Protein AF-A0A1G3L1I2-F1 (afdb_monomer_lite)

Radius of gyration: 14.58 Å; chains: 1; bounding box: 34×36×33 Å

Structure (mmCIF, N/CA/C/O backbone):
data_AF-A0A1G3L1I2-F1
#
_entry.id   AF-A0A1G3L1I2-F1
#
loop_
_atom_site.group_PDB
_atom_site.id
_atom_site.type_symbol
_atom_site.label_atom_id
_atom_site.label_alt_id
_atom_site.label_comp_id
_atom_site.label_asym_id
_atom_site.label_entity_id
_atom_site.label_seq_id
_atom_site.pdbx_PDB_ins_code
_atom_site.Cartn_x
_atom_site.Cartn_y
_atom_site.Cartn_z
_atom_site.occupancy
_atom_site.B_iso_or_equiv
_atom_site.auth_seq_id
_atom_site.auth_comp_id
_atom_site.auth_asym_id
_atom_site.auth_atom_id
_atom_site.pdbx_PDB_model_num
ATOM 1 N N . MET A 1 1 ? 13.434 14.953 -5.885 1.00 74.00 1 MET A N 1
ATOM 2 C CA . MET A 1 1 ? 12.048 15.059 -5.373 1.00 74.00 1 MET A CA 1
ATOM 3 C C . MET A 1 1 ? 11.493 13.706 -4.916 1.00 74.00 1 MET A C 1
ATOM 5 O O . MET A 1 1 ? 10.866 13.685 -3.870 1.00 74.00 1 MET A O 1
ATOM 9 N N . PHE A 1 2 ? 11.748 12.595 -5.628 1.00 78.25 2 PHE A N 1
ATOM 10 C CA . PHE A 1 2 ? 11.414 11.225 -5.184 1.00 78.25 2 PHE A CA 1
ATOM 11 C C . PHE A 1 2 ? 12.086 10.850 -3.850 1.00 78.25 2 PHE A C 1
ATOM 13 O O . PHE A 1 2 ? 11.397 10.591 -2.870 1.00 78.25 2 PHE A O 1
ATOM 20 N N . LYS A 1 3 ? 13.425 10.937 -3.794 1.00 76.12 3 LYS A N 1
ATOM 21 C CA . LYS A 1 3 ? 14.253 10.622 -2.615 1.00 76.12 3 LYS A CA 1
ATOM 22 C C . LYS A 1 3 ? 13.749 11.255 -1.313 1.00 76.12 3 LYS A C 1
ATOM 24 O O . LYS A 1 3 ? 13.447 10.531 -0.379 1.00 76.12 3 LYS A O 1
ATOM 29 N N . THR A 1 4 ? 13.562 12.574 -1.300 1.00 81.19 4 THR A N 1
ATOM 30 C CA . THR A 1 4 ? 13.103 13.316 -0.113 1.00 81.19 4 THR A CA 1
ATOM 31 C C . THR A 1 4 ? 11.746 12.823 0.402 1.00 81.19 4 THR A C 1
ATOM 33 O O . THR A 1 4 ? 11.608 12.557 1.584 1.00 81.19 4 THR A O 1
ATOM 36 N N . LYS A 1 5 ? 10.765 12.597 -0.486 1.00 84.38 5 LYS A N 1
ATOM 37 C CA . LYS A 1 5 ? 9.433 12.109 -0.080 1.00 84.38 5 LYS A CA 1
ATOM 38 C C . LYS A 1 5 ? 9.470 10.702 0.523 1.00 84.38 5 LYS A C 1
ATOM 40 O O . LYS A 1 5 ? 8.635 10.371 1.356 1.00 84.38 5 LYS A O 1
ATOM 45 N N . VAL A 1 6 ? 10.389 9.854 0.058 1.00 83.56 6 VAL A N 1
ATOM 46 C CA . VAL A 1 6 ? 10.563 8.501 0.603 1.00 83.56 6 VAL A CA 1
ATOM 47 C C . VAL A 1 6 ? 11.317 8.542 1.935 1.00 83.56 6 VAL A C 1
ATOM 49 O O . VAL A 1 6 ? 10.962 7.804 2.848 1.00 83.56 6 VAL A O 1
ATOM 52 N N . GLU A 1 7 ? 12.310 9.424 2.074 1.00 83.69 7 GLU A N 1
ATOM 53 C CA . GLU A 1 7 ? 13.015 9.657 3.342 1.00 83.69 7 GLU A CA 1
ATOM 54 C C . GLU A 1 7 ? 12.050 10.104 4.451 1.00 83.69 7 GLU A C 1
ATOM 56 O O . GLU A 1 7 ? 12.118 9.564 5.553 1.00 83.69 7 GLU A O 1
ATOM 61 N N . ASP A 1 8 ? 11.088 10.978 4.142 1.00 86.25 8 ASP A N 1
ATOM 62 C CA . ASP A 1 8 ? 10.041 11.383 5.091 1.00 86.25 8 ASP A CA 1
ATOM 63 C C . ASP A 1 8 ? 9.209 10.177 5.576 1.00 86.25 8 ASP A C 1
ATOM 65 O O . ASP A 1 8 ? 8.921 10.043 6.763 1.00 86.25 8 ASP A O 1
ATOM 69 N N . ILE A 1 9 ? 8.878 9.241 4.676 1.00 85.88 9 ILE A N 1
ATOM 70 C CA . ILE A 1 9 ? 8.163 8.000 5.025 1.00 85.88 9 ILE A CA 1
ATOM 71 C C . ILE A 1 9 ? 9.013 7.104 5.938 1.00 85.88 9 ILE A C 1
ATOM 73 O O . ILE A 1 9 ? 8.474 6.489 6.859 1.00 85.88 9 ILE A O 1
ATOM 77 N N . PHE A 1 10 ? 10.328 7.016 5.708 1.00 85.62 10 PHE A N 1
ATOM 78 C CA . PHE A 1 10 ? 11.219 6.244 6.578 1.00 85.62 10 PHE A CA 1
ATOM 79 C C . PHE A 1 10 ? 11.271 6.804 7.992 1.00 85.62 10 PHE A C 1
ATOM 81 O O . PHE A 1 10 ? 11.108 6.035 8.938 1.00 85.62 10 PHE A O 1
ATOM 88 N N . LEU A 1 11 ? 11.455 8.119 8.127 1.00 85.38 11 LEU A N 1
ATOM 89 C CA . LEU A 1 11 ? 11.535 8.791 9.425 1.00 85.38 11 LEU A CA 1
ATOM 90 C C . LEU A 1 11 ? 10.263 8.575 10.248 1.00 85.38 11 LEU A C 1
ATOM 92 O O . LEU A 1 11 ? 10.326 8.267 11.437 1.00 85.38 11 LEU A O 1
ATOM 96 N N . GLU A 1 12 ? 9.106 8.672 9.599 1.00 84.69 12 GLU A N 1
ATOM 97 C CA . GLU A 1 12 ? 7.816 8.439 10.239 1.00 84.69 12 GLU A CA 1
ATOM 98 C C . GLU A 1 12 ? 7.670 6.989 10.723 1.00 84.69 12 GLU A C 1
ATOM 100 O O . GLU A 1 12 ? 7.335 6.761 11.885 1.00 84.69 12 GLU A O 1
ATOM 105 N N . ILE A 1 13 ? 8.002 5.992 9.895 1.00 82.75 13 ILE A N 1
ATOM 106 C CA . ILE A 1 13 ? 7.950 4.576 10.303 1.00 82.75 13 ILE A CA 1
ATOM 107 C C . ILE A 1 13 ? 8.939 4.285 11.445 1.00 82.75 13 ILE A C 1
ATOM 109 O O . ILE A 1 13 ? 8.584 3.576 12.392 1.00 82.75 13 ILE A O 1
ATOM 113 N N . GLU A 1 14 ? 10.154 4.840 11.379 1.00 82.62 14 GLU A N 1
ATOM 114 C CA . GLU A 1 14 ? 11.178 4.732 12.428 1.00 82.62 14 GLU A CA 1
ATOM 115 C C . GLU A 1 14 ? 10.685 5.308 13.760 1.00 82.62 14 GLU A C 1
ATOM 117 O O . GLU A 1 14 ? 10.861 4.676 14.804 1.00 82.62 14 GLU A O 1
ATOM 122 N N . SER A 1 15 ? 9.995 6.452 13.728 1.00 82.06 15 SER A N 1
ATOM 123 C CA . SER A 1 15 ? 9.483 7.124 14.929 1.00 82.06 15 SER A CA 1
ATOM 124 C C . SER A 1 15 ? 8.483 6.278 15.727 1.00 82.06 15 SER A C 1
ATOM 126 O O . SER A 1 15 ? 8.376 6.415 16.947 1.00 82.06 15 SER A O 1
ATOM 128 N N . VAL A 1 16 ? 7.780 5.355 15.061 1.00 71.94 16 VAL A N 1
ATOM 129 C CA . VAL A 1 16 ? 6.781 4.488 15.700 1.00 71.94 16 VAL A CA 1
ATOM 130 C C . VAL A 1 16 ? 7.416 3.250 16.348 1.00 71.94 16 VAL A C 1
ATOM 132 O O . VAL A 1 16 ? 6.760 2.576 17.141 1.00 71.94 16 VAL A O 1
ATOM 135 N N . GLY A 1 17 ? 8.687 2.940 16.054 1.00 66.12 17 GLY A N 1
ATOM 136 C CA . GLY A 1 17 ? 9.506 1.950 16.774 1.00 66.12 17 GLY A CA 1
ATOM 137 C C . GLY A 1 17 ? 8.996 0.501 16.765 1.00 66.12 17 GLY A C 1
ATOM 138 O O . GLY A 1 17 ? 9.503 -0.335 17.510 1.00 66.12 17 GLY A O 1
ATOM 139 N N . LYS A 1 18 ? 7.970 0.191 15.963 1.00 67.38 18 LYS A N 1
ATOM 140 C CA . LYS A 1 18 ? 7.265 -1.099 16.002 1.00 67.38 18 LYS A CA 1
ATOM 141 C C . LYS A 1 18 ? 7.616 -2.056 14.861 1.00 67.38 18 LYS A C 1
ATOM 143 O O . LYS A 1 18 ? 7.357 -3.247 15.016 1.00 67.38 18 LYS A O 1
ATOM 148 N N . GLU A 1 19 ? 8.212 -1.596 13.751 1.00 66.56 19 GLU A N 1
ATOM 149 C CA . GLU A 1 19 ? 8.476 -2.463 12.587 1.00 66.56 19 GLU A CA 1
ATOM 150 C C . GLU A 1 19 ? 9.788 -2.211 11.838 1.00 66.56 19 GLU A C 1
ATOM 152 O O . GLU A 1 19 ? 9.814 -1.697 10.718 1.00 66.56 19 GLU A O 1
ATOM 157 N N . ASN A 1 20 ? 10.877 -2.728 12.409 1.00 66.00 20 ASN A N 1
ATOM 158 C CA . ASN A 1 20 ? 12.183 -2.773 11.747 1.00 66.00 20 ASN A CA 1
ATOM 159 C C . ASN A 1 20 ? 12.122 -3.532 10.406 1.00 66.00 20 ASN A C 1
ATOM 161 O O . ASN A 1 20 ? 12.688 -3.078 9.422 1.00 66.00 20 ASN A O 1
ATOM 165 N N . ASN A 1 21 ? 11.368 -4.634 10.313 1.00 70.50 21 ASN A N 1
ATOM 166 C CA . ASN A 1 21 ? 11.300 -5.425 9.076 1.00 70.50 21 ASN A CA 1
ATOM 167 C C . ASN A 1 21 ? 10.553 -4.713 7.934 1.00 70.50 21 ASN A C 1
ATOM 169 O O . ASN A 1 21 ? 10.934 -4.856 6.775 1.00 70.50 21 ASN A O 1
ATOM 173 N N . LEU A 1 22 ? 9.496 -3.944 8.227 1.00 73.25 22 LEU A N 1
ATOM 174 C CA . LEU A 1 22 ? 8.803 -3.157 7.202 1.00 73.25 22 LEU A CA 1
ATOM 175 C C . LEU A 1 22 ? 9.702 -2.042 6.682 1.00 73.25 22 LEU A C 1
ATOM 177 O O . LEU A 1 22 ? 9.803 -1.856 5.473 1.00 73.25 22 LEU A O 1
ATOM 181 N N . LEU A 1 23 ? 10.358 -1.329 7.594 1.00 79.31 23 LEU A N 1
ATOM 182 C CA . LEU A 1 23 ? 11.305 -0.277 7.262 1.00 79.31 23 LEU A CA 1
ATOM 183 C C . LEU A 1 23 ? 12.422 -0.800 6.354 1.00 79.31 23 LEU A C 1
ATOM 185 O O . LEU A 1 23 ? 12.658 -0.219 5.298 1.00 79.31 23 LEU A O 1
ATOM 189 N N . GLU A 1 24 ? 13.053 -1.917 6.721 1.00 75.06 24 GLU A N 1
ATOM 190 C CA . GLU A 1 24 ? 14.089 -2.551 5.899 1.00 75.06 24 GLU A CA 1
ATOM 191 C C . GLU A 1 24 ? 13.551 -2.966 4.524 1.00 75.06 24 GLU A C 1
ATOM 193 O O . GLU A 1 24 ? 14.190 -2.708 3.504 1.00 75.06 24 GLU A O 1
ATOM 198 N N . ASN A 1 25 ? 12.333 -3.509 4.452 1.00 69.50 25 ASN A N 1
ATOM 199 C CA . ASN A 1 25 ? 11.718 -3.862 3.174 1.00 69.50 25 ASN A CA 1
ATOM 200 C C . ASN A 1 25 ? 11.453 -2.633 2.278 1.00 69.50 25 ASN A C 1
ATOM 202 O O . ASN A 1 25 ? 11.714 -2.687 1.075 1.00 69.50 25 ASN A O 1
ATOM 206 N N . ILE A 1 26 ? 10.966 -1.517 2.835 1.00 74.88 26 ILE A N 1
ATOM 207 C CA . ILE A 1 26 ? 10.751 -0.276 2.066 1.00 74.88 26 ILE A CA 1
ATOM 208 C C . ILE A 1 26 ? 12.105 0.322 1.649 1.00 74.88 26 ILE A C 1
ATOM 210 O O . ILE A 1 26 ? 12.241 0.767 0.508 1.00 74.88 26 ILE A O 1
ATOM 214 N N . LYS A 1 27 ? 13.126 0.282 2.521 1.00 77.19 27 LYS A N 1
ATOM 215 C CA . LYS A 1 27 ? 14.503 0.702 2.201 1.00 77.19 27 LYS A CA 1
ATOM 216 C C . LYS A 1 27 ? 15.056 -0.091 1.023 1.00 77.19 27 LYS A C 1
ATOM 218 O O . LYS A 1 27 ? 15.491 0.519 0.048 1.00 77.19 27 LYS A O 1
ATOM 223 N N . MET A 1 28 ? 14.970 -1.422 1.057 1.00 68.69 28 MET A N 1
ATOM 224 C CA . MET A 1 28 ? 15.421 -2.280 -0.045 1.00 68.69 28 MET A CA 1
ATOM 225 C C . MET A 1 28 ? 14.776 -1.890 -1.379 1.00 68.69 28 MET A C 1
ATOM 227 O O . MET A 1 28 ? 15.480 -1.718 -2.369 1.00 68.69 28 MET A O 1
ATOM 231 N N . ILE A 1 29 ? 13.461 -1.664 -1.416 1.00 66.31 29 ILE A N 1
ATOM 232 C CA . ILE A 1 29 ? 12.788 -1.255 -2.658 1.00 66.31 29 ILE A CA 1
ATOM 233 C C . ILE A 1 29 ? 13.156 0.142 -3.070 1.00 66.31 29 ILE A C 1
ATOM 235 O O . ILE A 1 29 ? 13.316 0.379 -4.251 1.00 66.31 29 ILE A O 1
ATOM 239 N N . TYR A 1 30 ? 13.258 1.088 -2.149 1.00 74.19 30 TYR A N 1
ATOM 240 C CA . TYR A 1 30 ? 13.683 2.434 -2.498 1.00 74.19 30 TYR A CA 1
ATOM 241 C C . TYR A 1 30 ? 15.034 2.405 -3.237 1.00 74.19 30 TYR A C 1
ATOM 243 O O . TYR A 1 30 ? 15.194 3.053 -4.279 1.00 74.19 30 TYR A O 1
ATOM 251 N N . PHE A 1 31 ? 15.963 1.569 -2.765 1.00 66.75 31 PHE A N 1
ATOM 252 C CA . PHE A 1 31 ? 17.228 1.310 -3.449 1.00 66.75 31 PHE A CA 1
ATOM 253 C C . PHE A 1 31 ? 17.045 0.536 -4.771 1.00 66.75 31 PHE A C 1
ATOM 255 O O . PHE A 1 31 ? 17.730 0.837 -5.750 1.00 66.75 31 PHE A O 1
ATOM 262 N N . SER A 1 32 ? 16.085 -0.391 -4.855 1.00 62.78 32 SER A N 1
ATOM 263 C CA . SER A 1 32 ? 15.792 -1.188 -6.062 1.00 62.78 32 SER A CA 1
ATOM 264 C C . SER A 1 32 ? 14.887 -0.513 -7.107 1.00 62.78 32 SER A C 1
ATOM 266 O O . SER A 1 32 ? 14.924 -0.885 -8.280 1.00 62.78 32 SER A O 1
ATOM 268 N N . CYS A 1 33 ? 14.113 0.511 -6.749 1.00 62.31 33 CYS A N 1
ATOM 269 C CA . CYS A 1 33 ? 13.198 1.238 -7.638 1.00 62.31 33 CYS A CA 1
ATOM 270 C C . CYS A 1 33 ? 13.968 1.964 -8.741 1.00 62.31 33 CYS A C 1
ATOM 272 O O . CYS A 1 33 ? 13.456 2.145 -9.841 1.00 62.31 33 CYS A O 1
ATOM 274 N N . HIS A 1 34 ? 15.231 2.288 -8.469 1.00 57.31 34 HIS A N 1
ATOM 275 C CA . HIS A 1 34 ? 16.160 2.870 -9.427 1.00 57.31 34 HIS A CA 1
ATOM 276 C C . HIS A 1 34 ? 16.872 1.814 -10.299 1.00 57.31 34 HIS A C 1
ATOM 278 O O . HIS A 1 34 ? 17.556 2.182 -11.250 1.00 57.31 34 HIS A O 1
ATOM 284 N N . SER A 1 35 ? 16.729 0.510 -10.008 1.00 52.88 35 SER A N 1
ATOM 285 C CA . SER A 1 35 ? 17.423 -0.587 -10.709 1.00 52.88 35 SER A CA 1
ATOM 286 C C . SER A 1 35 ? 16.509 -1.556 -11.479 1.00 52.88 35 SER A C 1
ATOM 288 O O . SER A 1 35 ? 17.005 -2.517 -12.061 1.00 52.88 35 SER A O 1
ATOM 290 N N . SER A 1 36 ? 15.197 -1.286 -11.568 1.00 56.41 36 SER A N 1
ATOM 291 C CA . SER A 1 36 ? 14.219 -2.075 -12.354 1.00 56.41 36 SER A CA 1
ATOM 292 C C . SER A 1 36 ? 14.021 -3.533 -11.905 1.00 56.41 36 SER A C 1
ATOM 294 O O . SER A 1 36 ? 13.620 -4.385 -12.699 1.00 56.41 36 SER A O 1
ATOM 296 N N . ARG A 1 37 ? 14.273 -3.855 -10.632 1.00 71.81 37 ARG A N 1
ATOM 297 C CA . ARG A 1 37 ? 14.078 -5.215 -10.102 1.00 71.81 37 ARG A CA 1
ATOM 298 C C . ARG A 1 37 ? 12.624 -5.447 -9.689 1.00 71.81 37 ARG A C 1
ATOM 300 O O . ARG A 1 37 ? 12.255 -5.269 -8.531 1.00 71.81 37 ARG A O 1
ATOM 307 N N . LEU A 1 38 ? 11.797 -5.852 -10.654 1.00 78.94 38 LEU A N 1
ATOM 308 C CA . LEU A 1 38 ? 10.380 -6.185 -10.437 1.00 78.94 38 LEU A CA 1
ATOM 309 C C . LEU A 1 38 ? 10.175 -7.255 -9.351 1.00 78.94 38 LEU A C 1
ATOM 311 O O . LEU A 1 38 ? 9.200 -7.184 -8.605 1.00 78.94 38 LEU A O 1
ATOM 315 N N . ASP A 1 39 ? 11.093 -8.212 -9.219 1.00 81.50 39 ASP A N 1
ATOM 316 C CA . ASP A 1 39 ? 10.975 -9.289 -8.229 1.00 81.50 39 ASP A CA 1
ATOM 317 C C . ASP A 1 39 ? 11.083 -8.790 -6.784 1.00 81.50 39 ASP A C 1
ATOM 319 O O . ASP A 1 39 ? 10.282 -9.201 -5.944 1.00 81.50 39 ASP A O 1
ATOM 323 N N . ASP A 1 40 ? 11.970 -7.833 -6.505 1.00 78.31 40 ASP A N 1
ATOM 324 C CA . ASP A 1 40 ? 12.091 -7.214 -5.177 1.00 78.31 40 ASP A CA 1
ATOM 325 C C . ASP A 1 40 ? 10.783 -6.501 -4.790 1.00 78.31 40 ASP A C 1
ATOM 327 O O . ASP A 1 40 ? 10.298 -6.607 -3.660 1.00 78.31 40 ASP A O 1
ATOM 331 N N . PHE A 1 41 ? 10.158 -5.822 -5.758 1.00 82.50 41 PHE A N 1
ATOM 332 C CA . PHE A 1 41 ? 8.878 -5.146 -5.556 1.00 82.50 41 PHE A CA 1
ATOM 333 C C . PHE A 1 41 ? 7.731 -6.133 -5.297 1.00 82.50 41 PHE A C 1
ATOM 335 O O . PHE A 1 41 ? 6.896 -5.910 -4.415 1.00 82.50 41 PHE A O 1
ATOM 342 N N . ARG A 1 42 ? 7.704 -7.260 -6.020 1.00 86.00 42 ARG A N 1
ATOM 343 C CA . ARG A 1 42 ? 6.734 -8.343 -5.790 1.00 86.00 42 ARG A CA 1
ATOM 344 C C . ARG A 1 42 ? 6.912 -8.966 -4.403 1.00 86.00 42 ARG A C 1
ATOM 346 O O . ARG A 1 42 ? 5.916 -9.161 -3.707 1.00 86.00 42 ARG A O 1
ATOM 353 N N . ILE A 1 43 ? 8.150 -9.258 -3.991 1.00 83.62 43 ILE A N 1
ATOM 354 C CA . ILE A 1 43 ? 8.470 -9.806 -2.659 1.00 83.62 43 ILE A CA 1
ATOM 355 C C . ILE A 1 43 ? 7.983 -8.857 -1.567 1.00 83.62 43 ILE A C 1
ATOM 357 O O . ILE A 1 43 ? 7.297 -9.278 -0.638 1.00 83.62 43 ILE A O 1
ATOM 361 N N . TYR A 1 44 ? 8.248 -7.562 -1.709 1.00 83.12 44 TYR A N 1
ATOM 362 C CA . TYR A 1 44 ? 7.729 -6.581 -0.769 1.00 83.12 44 TYR A CA 1
ATOM 363 C C . TYR A 1 44 ? 6.215 -6.569 -0.677 1.00 83.12 44 TYR A C 1
ATOM 365 O O . TYR A 1 44 ? 5.678 -6.608 0.429 1.00 83.12 44 TYR A O 1
ATOM 373 N N . LEU A 1 45 ? 5.523 -6.482 -1.819 1.00 86.62 45 LEU A N 1
ATOM 374 C CA . LEU A 1 45 ? 4.069 -6.422 -1.803 1.00 86.62 45 LEU A CA 1
ATOM 375 C C . LEU A 1 45 ? 3.506 -7.664 -1.107 1.00 86.62 45 LEU A C 1
ATOM 377 O O . LEU A 1 45 ? 2.594 -7.523 -0.298 1.00 86.62 45 LEU A O 1
ATOM 381 N N . LYS A 1 46 ? 4.087 -8.850 -1.337 1.00 87.38 46 LYS A N 1
ATOM 382 C CA . LYS A 1 46 ? 3.735 -10.076 -0.601 1.00 87.38 46 LYS A CA 1
ATOM 383 C C . LYS A 1 46 ? 3.935 -9.915 0.909 1.00 87.38 46 LYS A C 1
ATOM 385 O O . LYS A 1 46 ? 2.976 -10.121 1.650 1.00 87.38 46 LYS A O 1
ATOM 390 N N . ASN A 1 47 ? 5.110 -9.466 1.349 1.00 84.25 47 ASN A N 1
ATOM 391 C CA . ASN A 1 47 ? 5.426 -9.281 2.771 1.00 84.25 47 ASN A CA 1
ATOM 392 C C . ASN A 1 47 ? 4.487 -8.268 3.448 1.00 84.25 47 ASN A C 1
ATOM 394 O O . ASN A 1 47 ? 3.992 -8.504 4.550 1.00 84.25 47 ASN A O 1
ATOM 398 N N . VAL A 1 48 ? 4.189 -7.144 2.787 1.00 85.56 48 VAL A N 1
ATOM 399 C CA . VAL A 1 48 ? 3.234 -6.149 3.299 1.00 85.56 48 VAL A CA 1
ATOM 400 C C . VAL A 1 48 ? 1.830 -6.730 3.385 1.00 85.56 48 VAL A C 1
ATOM 402 O O . VAL A 1 48 ? 1.137 -6.519 4.379 1.00 85.56 48 VAL A O 1
ATOM 405 N N . ILE A 1 49 ? 1.381 -7.429 2.342 1.00 88.62 49 ILE A N 1
ATOM 406 C CA . ILE A 1 49 ? 0.049 -8.035 2.298 1.00 88.62 49 ILE A CA 1
ATOM 407 C C . ILE A 1 49 ? -0.108 -9.036 3.435 1.00 88.62 49 ILE A C 1
ATOM 409 O O . ILE A 1 49 ? -1.104 -8.970 4.157 1.00 88.62 49 ILE A O 1
ATOM 413 N N . GLU A 1 50 ? 0.868 -9.927 3.610 1.00 85.38 50 GLU A N 1
ATOM 414 C CA . GLU A 1 50 ? 0.909 -10.878 4.716 1.00 85.38 50 GLU A CA 1
ATOM 415 C C . GLU A 1 50 ? 0.804 -10.128 6.045 1.00 85.38 50 GLU A C 1
ATOM 417 O O . GLU A 1 50 ? -0.134 -10.352 6.816 1.00 85.38 50 GLU A O 1
ATOM 422 N N . ARG A 1 51 ? 1.673 -9.140 6.265 1.00 81.75 51 ARG A N 1
ATOM 423 C CA . ARG A 1 51 ? 1.717 -8.375 7.510 1.00 81.75 51 ARG A CA 1
ATOM 424 C C . ARG A 1 51 ? 0.401 -7.668 7.824 1.00 81.75 51 ARG A C 1
ATOM 426 O O . ARG A 1 51 ? -0.148 -7.839 8.913 1.00 81.75 51 ARG A O 1
ATOM 433 N N . ILE A 1 52 ? -0.153 -6.925 6.868 1.00 85.06 52 ILE A N 1
ATOM 434 C CA . ILE A 1 52 ? -1.441 -6.236 7.020 1.00 85.06 52 ILE A CA 1
ATOM 435 C C . ILE A 1 52 ? -2.572 -7.247 7.258 1.00 85.06 52 ILE A C 1
ATOM 437 O O . ILE A 1 52 ? -3.498 -6.975 8.032 1.00 85.06 52 ILE A O 1
ATOM 441 N N . SER A 1 53 ? -2.504 -8.429 6.638 1.00 85.44 53 SER A N 1
ATOM 442 C CA . SER A 1 53 ? -3.512 -9.473 6.824 1.00 85.44 53 SER A CA 1
ATOM 443 C C . SER A 1 53 ? -3.572 -10.002 8.263 1.00 85.44 53 SER A C 1
ATOM 445 O O . SER A 1 53 ? -4.673 -10.324 8.732 1.00 85.44 53 SER A O 1
ATOM 447 N N . HIS A 1 54 ? -2.434 -10.027 8.964 1.00 82.44 54 HIS A N 1
ATOM 448 C CA . HIS A 1 54 ? -2.331 -10.359 10.385 1.00 82.44 54 HIS A CA 1
ATOM 449 C C . HIS A 1 54 ? -2.732 -9.169 11.268 1.00 82.44 54 HIS A C 1
ATOM 451 O O . HIS A 1 54 ? -3.684 -9.270 12.048 1.00 82.44 54 HIS A O 1
ATOM 457 N N . LEU A 1 55 ? -2.096 -8.009 11.067 1.00 79.06 55 LEU A N 1
ATOM 458 C CA . LEU A 1 55 ? -2.265 -6.822 11.913 1.00 79.06 55 LEU A CA 1
ATOM 459 C C . LEU A 1 55 ? -3.704 -6.313 11.987 1.00 79.06 55 LEU A C 1
ATOM 461 O O . LEU A 1 55 ? -4.134 -5.872 13.048 1.00 79.06 55 LEU A O 1
ATOM 465 N N . GLN A 1 56 ? -4.481 -6.411 10.900 1.00 74.94 56 GLN A N 1
ATOM 466 C CA . GLN A 1 56 ? -5.880 -5.952 10.885 1.00 74.94 56 GLN A CA 1
ATOM 467 C C . GLN A 1 56 ? -6.762 -6.615 11.966 1.00 74.94 56 GLN A C 1
ATOM 469 O O . GLN A 1 56 ? -7.859 -6.120 12.241 1.00 74.94 56 GLN A O 1
ATOM 474 N N . LYS A 1 57 ? -6.335 -7.764 12.515 1.00 74.50 57 LYS A N 1
ATOM 475 C CA . LYS A 1 57 ? -7.026 -8.496 13.587 1.00 74.50 57 LYS A CA 1
ATOM 476 C C . LYS A 1 57 ? -6.486 -8.156 14.979 1.00 74.50 57 LYS A C 1
ATOM 478 O O . LYS A 1 57 ? -7.245 -8.256 15.939 1.00 74.50 57 LYS A O 1
ATOM 483 N N . GLU A 1 58 ? -5.216 -7.770 15.072 1.00 80.50 58 GLU A N 1
ATOM 484 C CA . GLU A 1 58 ? -4.475 -7.591 16.326 1.00 80.50 58 GLU A CA 1
ATOM 485 C C . GLU A 1 58 ? -4.472 -6.131 16.792 1.00 80.50 58 GLU A C 1
ATOM 487 O O . GLU A 1 58 ? -4.880 -5.840 17.914 1.00 80.50 58 GLU A O 1
ATOM 492 N N . ASP A 1 59 ? -4.082 -5.202 15.915 1.00 82.12 59 ASP A N 1
ATOM 493 C CA . ASP A 1 59 ? -3.996 -3.771 16.212 1.00 82.12 59 ASP A CA 1
ATOM 494 C C . ASP A 1 59 ? -4.510 -2.963 15.019 1.00 82.12 59 ASP A C 1
ATOM 496 O O . ASP A 1 59 ? -3.816 -2.701 14.033 1.00 82.12 59 ASP A O 1
ATOM 500 N N . PHE A 1 60 ? -5.773 -2.554 15.120 1.00 81.56 60 PHE A N 1
ATOM 501 C CA . PHE A 1 60 ? -6.434 -1.791 14.072 1.00 81.56 60 PHE A CA 1
ATOM 502 C C . PHE A 1 60 ? -5.734 -0.453 13.789 1.00 81.56 60 PHE A C 1
ATOM 504 O O . PHE A 1 60 ? -5.536 -0.113 12.621 1.00 81.56 60 PHE A O 1
ATOM 511 N N . HIS A 1 61 ? -5.371 0.304 14.828 1.00 82.19 61 HIS A N 1
ATOM 512 C CA . HIS A 1 61 ? -4.773 1.630 14.653 1.00 82.19 61 HIS A CA 1
ATOM 513 C C . HIS A 1 61 ? -3.439 1.516 13.938 1.00 82.19 61 HIS A C 1
ATOM 515 O O . HIS A 1 61 ? -3.185 2.227 12.967 1.00 82.19 61 HIS A O 1
ATOM 521 N N . TYR A 1 62 ? -2.640 0.546 14.364 1.00 83.38 62 TYR A N 1
ATOM 522 C CA . TYR A 1 62 ? -1.368 0.283 13.732 1.00 83.38 62 TYR A CA 1
ATOM 523 C C . TYR A 1 62 ? -1.530 -0.226 12.293 1.00 83.38 62 TYR A C 1
ATOM 525 O O . TYR A 1 62 ? -0.842 0.249 11.396 1.00 83.38 62 TYR A O 1
ATOM 533 N N . SER A 1 63 ? -2.512 -1.094 12.025 1.00 86.50 63 SER A N 1
ATOM 534 C CA . SER A 1 63 ? -2.797 -1.564 10.662 1.00 86.50 63 SER A CA 1
ATOM 535 C C . SER A 1 63 ? -3.223 -0.439 9.706 1.00 86.50 63 SER A C 1
ATOM 537 O O . SER A 1 63 ? -2.835 -0.453 8.539 1.00 86.50 63 SER A O 1
ATOM 539 N N . LEU A 1 64 ? -3.985 0.552 10.189 1.00 89.25 64 LEU A N 1
ATOM 540 C CA . LEU A 1 64 ? -4.365 1.735 9.411 1.00 89.25 64 LEU A CA 1
ATOM 541 C C . LEU A 1 64 ? -3.150 2.606 9.101 1.00 89.25 64 LEU A C 1
ATOM 543 O O . LEU A 1 64 ? -3.017 3.070 7.972 1.00 89.25 64 LEU A O 1
ATOM 547 N N . TYR A 1 65 ? -2.272 2.786 10.084 1.00 87.38 65 TYR A N 1
ATOM 548 C CA . TYR A 1 65 ? -1.043 3.552 9.930 1.00 87.38 65 TYR A CA 1
ATOM 549 C C . TYR A 1 65 ? -0.105 2.884 8.916 1.00 87.38 65 TYR A C 1
ATOM 551 O O . TYR A 1 65 ? 0.251 3.501 7.920 1.00 87.38 65 TYR A O 1
ATOM 559 N N . ILE A 1 66 ? 0.194 1.588 9.065 1.00 86.44 66 ILE A N 1
ATOM 560 C CA . ILE A 1 66 ? 1.011 0.851 8.085 1.00 86.44 66 ILE A CA 1
ATOM 561 C C . ILE A 1 66 ? 0.402 0.922 6.681 1.00 86.44 66 ILE A C 1
ATOM 563 O O . ILE A 1 66 ? 1.105 1.202 5.711 1.00 86.44 66 ILE A O 1
ATOM 567 N N . PHE A 1 67 ? -0.913 0.728 6.560 1.00 90.94 67 PHE A N 1
ATOM 568 C CA . PHE A 1 67 ? -1.593 0.847 5.273 1.00 90.94 67 PHE A CA 1
ATOM 569 C C . PHE A 1 67 ? -1.431 2.244 4.654 1.00 90.94 67 PHE A C 1
ATOM 571 O O . PHE A 1 67 ? -1.229 2.349 3.444 1.00 90.94 67 PHE A O 1
ATOM 578 N N . TYR A 1 68 ? -1.469 3.298 5.473 1.00 91.88 68 TYR A N 1
ATOM 579 C CA . TYR A 1 68 ? -1.279 4.678 5.039 1.00 91.88 68 TYR A CA 1
ATOM 580 C C . TYR A 1 68 ? 0.132 4.947 4.484 1.00 91.88 68 TYR A C 1
ATOM 582 O O . TYR A 1 68 ? 0.270 5.452 3.370 1.00 91.88 68 TYR A O 1
ATOM 590 N N . TYR A 1 69 ? 1.192 4.554 5.190 1.00 89.44 69 TYR A N 1
ATOM 591 C CA . TYR A 1 69 ? 2.554 4.797 4.690 1.00 89.44 69 TYR A CA 1
ATOM 592 C C . TYR A 1 69 ? 2.879 3.962 3.460 1.00 89.44 69 TYR A C 1
ATOM 594 O O . TYR A 1 69 ? 3.503 4.463 2.523 1.00 89.44 69 TYR A O 1
ATOM 602 N N . VAL A 1 70 ? 2.404 2.714 3.404 1.00 90.38 70 VAL A N 1
ATOM 603 C CA . VAL A 1 70 ? 2.602 1.903 2.203 1.00 90.38 70 VAL A CA 1
ATOM 604 C C . VAL A 1 70 ? 1.848 2.496 1.013 1.00 90.38 70 VAL A C 1
ATOM 606 O O . VAL A 1 70 ? 2.416 2.564 -0.074 1.00 90.38 70 VAL A O 1
ATOM 609 N N . ILE A 1 71 ? 0.606 2.972 1.172 1.00 93.50 71 ILE A N 1
ATOM 610 C CA . ILE A 1 71 ? -0.109 3.569 0.033 1.00 93.50 71 ILE A CA 1
ATOM 611 C C . ILE A 1 71 ? 0.557 4.868 -0.446 1.00 93.50 71 ILE A C 1
ATOM 613 O O . ILE A 1 71 ? 0.609 5.101 -1.654 1.00 93.50 71 ILE A O 1
ATOM 617 N N . LEU A 1 72 ? 1.120 5.679 0.459 1.00 91.69 72 LEU A N 1
ATOM 618 C CA . LEU A 1 72 ? 1.928 6.845 0.088 1.00 91.69 72 LEU A CA 1
ATOM 619 C C . LEU A 1 72 ? 3.174 6.436 -0.701 1.00 91.69 72 LEU A C 1
ATOM 621 O O . LEU A 1 72 ? 3.446 7.000 -1.760 1.00 91.69 72 LEU A O 1
ATOM 625 N N . PHE A 1 73 ? 3.896 5.424 -0.225 1.00 89.38 73 PHE A N 1
ATOM 626 C CA . PHE A 1 73 ? 5.081 4.911 -0.902 1.00 89.38 73 PHE A CA 1
ATOM 627 C C . PHE A 1 73 ? 4.750 4.376 -2.301 1.00 89.38 73 PHE A C 1
ATOM 629 O O . PHE A 1 73 ? 5.371 4.773 -3.287 1.00 89.38 73 PHE A O 1
ATOM 636 N N . LEU A 1 74 ? 3.704 3.552 -2.419 1.00 90.81 74 LEU A N 1
ATOM 637 C CA . LEU A 1 74 ? 3.229 3.043 -3.705 1.00 90.81 74 LEU A CA 1
ATOM 638 C C . LEU A 1 74 ? 2.794 4.175 -4.637 1.00 90.81 74 LEU A C 1
ATOM 640 O O . LEU A 1 74 ? 3.062 4.100 -5.835 1.00 90.81 74 LEU A O 1
ATOM 644 N N . LYS A 1 75 ? 2.135 5.221 -4.117 1.00 92.75 75 LYS A N 1
ATOM 645 C CA . LYS A 1 75 ? 1.762 6.404 -4.905 1.00 92.75 75 LYS A CA 1
ATOM 646 C C . LYS A 1 75 ? 3.003 7.064 -5.499 1.00 92.75 75 LYS A C 1
ATOM 648 O O . LYS A 1 75 ? 3.011 7.358 -6.688 1.00 92.75 75 LYS A O 1
ATOM 653 N N . ILE A 1 76 ? 4.043 7.269 -4.691 1.00 89.94 76 ILE A N 1
ATOM 654 C CA . ILE A 1 76 ? 5.297 7.878 -5.146 1.00 89.94 76 ILE A CA 1
ATOM 655 C C . ILE A 1 76 ? 5.942 7.023 -6.248 1.00 89.94 76 ILE A C 1
ATOM 657 O O . ILE A 1 76 ? 6.357 7.573 -7.263 1.00 89.94 76 ILE A O 1
ATOM 661 N N . ILE A 1 77 ? 5.964 5.693 -6.096 1.00 86.81 77 ILE A N 1
ATOM 662 C CA . ILE A 1 77 ? 6.457 4.783 -7.145 1.00 86.81 77 ILE A CA 1
ATOM 663 C C . ILE A 1 77 ? 5.609 4.888 -8.406 1.00 86.81 77 ILE A C 1
ATOM 665 O O . ILE A 1 77 ? 6.156 4.939 -9.498 1.00 86.81 77 ILE A O 1
ATOM 669 N N . LYS A 1 78 ? 4.281 4.918 -8.284 1.00 89.00 78 LYS A N 1
ATOM 670 C CA . LYS A 1 78 ? 3.390 4.991 -9.444 1.00 89.00 78 LYS A CA 1
ATOM 671 C C . LYS A 1 78 ? 3.525 6.310 -10.201 1.00 89.00 78 LYS A C 1
ATOM 673 O O . LYS A 1 78 ? 3.445 6.304 -11.425 1.00 89.00 78 LYS A O 1
ATOM 678 N N . ASP A 1 79 ? 3.736 7.408 -9.481 1.00 89.12 79 ASP A N 1
ATOM 679 C CA . ASP A 1 79 ? 3.983 8.724 -10.071 1.00 89.12 79 ASP A CA 1
ATOM 680 C C . ASP A 1 79 ? 5.336 8.759 -10.819 1.00 89.12 79 ASP A C 1
ATOM 682 O O . ASP A 1 79 ? 5.441 9.424 -11.847 1.00 89.12 79 ASP A O 1
ATOM 686 N N . ASP A 1 80 ? 6.356 8.047 -10.323 1.00 85.81 80 ASP A N 1
ATOM 687 C CA . ASP A 1 80 ? 7.719 8.027 -10.886 1.00 85.81 80 ASP A CA 1
ATOM 688 C C . ASP A 1 80 ? 7.899 6.987 -12.011 1.00 85.81 80 ASP A C 1
ATOM 690 O O . ASP A 1 80 ? 8.469 7.274 -13.062 1.00 85.81 80 ASP A O 1
ATOM 694 N N . ASN A 1 81 ? 7.361 5.781 -11.820 1.00 85.38 81 ASN A N 1
ATOM 695 C CA . ASN A 1 81 ? 7.447 4.657 -12.747 1.00 85.38 81 ASN A CA 1
ATOM 696 C C . ASN A 1 81 ? 6.119 3.868 -12.802 1.00 85.38 81 ASN A C 1
ATOM 698 O O . ASN A 1 81 ? 5.998 2.778 -12.227 1.00 85.38 81 ASN A O 1
ATOM 702 N N . PRO A 1 82 ? 5.105 4.378 -13.527 1.00 87.62 82 PRO A N 1
ATOM 703 C CA . PRO A 1 82 ? 3.789 3.742 -13.604 1.00 87.62 82 PRO A CA 1
ATOM 704 C C . PRO A 1 82 ? 3.820 2.365 -14.278 1.00 87.62 82 PRO A C 1
ATOM 706 O O . PRO A 1 82 ? 2.950 1.538 -14.008 1.00 87.62 82 PRO A O 1
ATOM 709 N N . ASN A 1 83 ? 4.827 2.093 -15.118 1.00 86.38 83 ASN A N 1
ATOM 710 C CA . ASN A 1 83 ? 4.923 0.851 -15.887 1.00 86.38 83 ASN A CA 1
ATOM 711 C C . ASN A 1 83 ? 5.063 -0.393 -15.004 1.00 86.38 83 ASN A C 1
ATOM 713 O O . ASN A 1 83 ? 4.618 -1.468 -15.399 1.00 86.38 83 ASN A O 1
ATOM 717 N N . ILE A 1 84 ? 5.612 -0.246 -13.793 1.00 85.00 84 ILE A N 1
ATOM 718 C CA . ILE A 1 84 ? 5.705 -1.333 -12.808 1.00 85.00 84 ILE A CA 1
ATOM 719 C C . ILE A 1 84 ? 4.316 -1.913 -12.492 1.00 85.00 84 ILE A C 1
ATOM 721 O O . ILE A 1 84 ? 4.186 -3.116 -12.288 1.00 85.00 84 ILE A O 1
ATOM 725 N N . PHE A 1 85 ? 3.263 -1.090 -12.505 1.00 87.69 85 PHE A N 1
ATOM 726 C CA . PHE A 1 85 ? 1.896 -1.515 -12.189 1.00 87.69 85 PHE A CA 1
ATOM 727 C C . PHE A 1 85 ? 1.152 -2.158 -13.369 1.00 87.69 85 PHE A C 1
ATOM 729 O O . PHE A 1 85 ? 0.031 -2.630 -13.183 1.00 87.69 85 PHE A O 1
ATOM 736 N N . PHE A 1 86 ? 1.751 -2.194 -14.565 1.00 85.50 86 PHE A N 1
ATOM 737 C CA . PHE A 1 86 ? 1.227 -2.963 -15.700 1.00 85.50 86 PHE A CA 1
ATOM 738 C C . PHE A 1 86 ? 1.708 -4.415 -15.710 1.00 85.50 86 PHE A C 1
ATOM 740 O O . PHE A 1 86 ? 1.175 -5.215 -16.474 1.00 85.50 86 PHE A O 1
ATOM 747 N N . ASP A 1 87 ? 2.679 -4.770 -14.866 1.00 89.62 87 ASP A N 1
ATOM 748 C CA . ASP A 1 87 ? 3.026 -6.167 -14.635 1.00 89.62 87 ASP A CA 1
ATOM 749 C C . ASP A 1 87 ? 1.850 -6.899 -13.977 1.00 89.62 87 ASP A C 1
ATOM 751 O O . ASP A 1 87 ? 1.318 -6.450 -12.959 1.00 89.62 87 ASP A O 1
ATOM 755 N N . ASP A 1 88 ? 1.449 -8.038 -14.543 1.00 86.75 88 ASP A N 1
ATOM 756 C CA . ASP A 1 88 ? 0.261 -8.775 -14.101 1.00 86.75 88 ASP A CA 1
ATOM 757 C C . ASP A 1 88 ? 0.334 -9.176 -12.622 1.00 86.75 88 ASP A C 1
ATOM 759 O O . ASP A 1 88 ? -0.674 -9.132 -11.909 1.00 86.75 88 ASP A O 1
ATOM 763 N N . ASP A 1 89 ? 1.511 -9.579 -12.145 1.00 87.94 89 ASP A N 1
ATOM 764 C CA . ASP A 1 89 ? 1.685 -10.045 -10.773 1.00 87.94 89 ASP A CA 1
ATOM 765 C C . ASP A 1 89 ? 1.756 -8.885 -9.788 1.00 87.94 89 ASP A C 1
ATOM 767 O O . ASP A 1 89 ? 1.120 -8.944 -8.732 1.00 87.94 89 ASP A O 1
ATOM 771 N N . VAL A 1 90 ? 2.420 -7.791 -10.157 1.00 88.75 90 VAL A N 1
ATOM 772 C CA . VAL A 1 90 ? 2.338 -6.540 -9.397 1.00 88.75 90 VAL A CA 1
ATOM 773 C C . VAL A 1 90 ? 0.895 -6.053 -9.311 1.00 88.75 90 VAL A C 1
ATOM 775 O O . VAL A 1 90 ? 0.409 -5.798 -8.209 1.00 88.75 90 VAL A O 1
ATOM 778 N N . PHE A 1 91 ? 0.177 -5.984 -10.433 1.00 89.31 91 PHE A N 1
ATOM 779 C CA . PHE A 1 91 ? -1.210 -5.527 -10.472 1.00 89.31 91 PHE A CA 1
ATOM 780 C C . PHE A 1 91 ? -2.101 -6.370 -9.553 1.00 89.31 91 PHE A C 1
ATOM 782 O O . PHE A 1 91 ? -2.880 -5.837 -8.753 1.00 89.31 91 PHE A O 1
ATOM 789 N N . LYS A 1 92 ? -1.960 -7.700 -9.608 1.00 87.62 92 LYS A N 1
ATOM 790 C CA . LYS A 1 92 ? -2.654 -8.638 -8.714 1.00 87.62 92 LYS A CA 1
ATOM 791 C C . LYS A 1 92 ? -2.323 -8.382 -7.243 1.00 87.62 92 LYS A C 1
ATOM 793 O O . LYS A 1 92 ? -3.243 -8.299 -6.427 1.00 87.62 92 LYS A O 1
ATOM 798 N N . LEU A 1 93 ? -1.042 -8.243 -6.901 1.00 90.06 93 LEU A N 1
ATOM 799 C CA . LEU A 1 93 ? -0.595 -8.004 -5.529 1.00 90.06 93 LEU A CA 1
ATOM 800 C C . LEU A 1 93 ? -1.096 -6.652 -5.009 1.00 90.06 93 LEU A C 1
ATOM 802 O O . LEU A 1 93 ? -1.690 -6.595 -3.936 1.00 90.06 93 LEU A O 1
ATOM 806 N N . THR A 1 94 ? -0.971 -5.576 -5.785 1.00 91.56 94 THR A N 1
ATOM 807 C CA . THR A 1 94 ? -1.524 -4.258 -5.438 1.00 91.56 94 THR A CA 1
ATOM 808 C C . THR A 1 94 ? -3.045 -4.321 -5.249 1.00 91.56 94 THR A C 1
ATOM 810 O O . THR A 1 94 ? -3.595 -3.748 -4.306 1.00 91.56 94 THR A O 1
ATOM 813 N N . THR A 1 95 ? -3.748 -5.088 -6.083 1.00 90.19 95 THR A N 1
ATOM 814 C CA . THR A 1 95 ? -5.190 -5.307 -5.924 1.00 90.19 95 THR A CA 1
ATOM 815 C C . THR A 1 95 ? -5.518 -6.052 -4.618 1.00 90.19 95 THR A C 1
ATOM 817 O O . THR A 1 95 ? -6.467 -5.690 -3.914 1.00 90.19 95 THR A O 1
ATOM 820 N N . LEU A 1 96 ? -4.731 -7.069 -4.253 1.00 89.75 96 LEU A N 1
ATOM 821 C CA . LEU A 1 96 ? -4.877 -7.810 -2.995 1.00 89.75 96 LEU A CA 1
ATOM 822 C C . LEU A 1 96 ? -4.529 -6.947 -1.767 1.00 89.75 96 LEU A C 1
ATOM 824 O O . LEU A 1 96 ? -5.224 -7.007 -0.752 1.00 89.75 96 LEU A O 1
ATOM 828 N N . PHE A 1 97 ? -3.529 -6.076 -1.872 1.00 92.06 97 PHE A N 1
ATOM 829 C CA . PHE A 1 97 ? -3.231 -5.052 -0.871 1.00 92.06 97 PHE A CA 1
ATOM 830 C C . PHE A 1 97 ? -4.460 -4.165 -0.606 1.00 92.06 97 PHE A C 1
ATOM 832 O O . PHE A 1 97 ? -4.885 -4.014 0.543 1.00 92.06 97 PHE A O 1
ATOM 839 N N . PHE A 1 98 ? -5.136 -3.688 -1.657 1.00 92.06 98 PHE A N 1
ATOM 840 C CA . PHE A 1 98 ? -6.378 -2.918 -1.516 1.00 92.06 98 PHE A CA 1
ATOM 841 C C . PHE A 1 98 ? -7.563 -3.711 -0.960 1.00 92.06 98 PHE A C 1
ATOM 843 O O . PHE A 1 98 ? -8.494 -3.120 -0.400 1.00 92.06 98 PHE A O 1
ATOM 850 N N . TYR A 1 99 ? -7.558 -5.037 -1.083 1.00 89.44 99 TYR A N 1
ATOM 851 C CA . TYR A 1 99 ? -8.551 -5.881 -0.425 1.00 89.44 99 TYR A CA 1
AT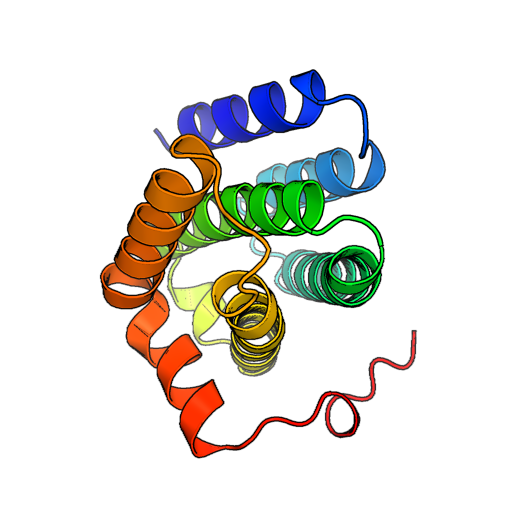OM 852 C C . TYR A 1 99 ? -8.432 -5.843 1.092 1.00 89.44 99 TYR A C 1
ATOM 854 O O . TYR A 1 99 ? -9.439 -5.629 1.774 1.00 89.44 99 TYR A O 1
ATOM 862 N N . TYR A 1 100 ? -7.222 -5.985 1.625 1.00 88.94 100 TYR A N 1
ATOM 863 C CA . TYR A 1 100 ? -7.004 -5.849 3.062 1.00 88.94 100 TYR A CA 1
ATOM 864 C C . TYR A 1 100 ? -7.174 -4.403 3.533 1.00 88.94 100 TYR A C 1
ATOM 866 O O . TYR A 1 100 ? -7.834 -4.163 4.545 1.00 88.94 100 TYR A O 1
ATOM 874 N N . GLY A 1 101 ? -6.711 -3.441 2.735 1.00 90.19 101 GLY A N 1
ATOM 875 C CA . GLY A 1 101 ? -6.945 -2.019 2.958 1.00 90.19 101 GLY A CA 1
ATOM 876 C C . GLY A 1 101 ? -8.417 -1.664 3.148 1.00 90.19 101 GLY A C 1
ATOM 877 O O . GLY A 1 101 ? -8.783 -1.009 4.120 1.00 90.19 101 GLY A O 1
ATOM 878 N N . GLU A 1 102 ? -9.310 -2.153 2.282 1.00 88.88 102 GLU A N 1
ATOM 879 C CA . GLU A 1 102 ? -10.742 -1.879 2.438 1.00 88.88 102 GLU A CA 1
ATOM 880 C C . GLU A 1 102 ? -11.305 -2.437 3.751 1.00 88.88 102 GLU A C 1
ATOM 882 O O . GLU A 1 102 ? -12.142 -1.786 4.383 1.00 88.88 102 GLU A O 1
ATOM 887 N N . LYS A 1 103 ? -10.854 -3.622 4.181 1.00 88.00 103 LYS A N 1
ATOM 888 C CA . LYS A 1 103 ? -11.281 -4.182 5.468 1.00 88.00 103 LYS A CA 1
ATOM 889 C C . LYS A 1 103 ? -10.911 -3.246 6.606 1.00 88.00 103 LYS A C 1
ATOM 891 O O . LYS A 1 103 ? -11.789 -2.946 7.410 1.00 88.00 103 LYS A O 1
ATOM 896 N N . ILE A 1 104 ? -9.675 -2.743 6.625 1.00 88.62 104 ILE A N 1
ATOM 897 C CA . ILE A 1 104 ? -9.208 -1.748 7.599 1.00 88.62 104 ILE A CA 1
ATOM 898 C C . ILE A 1 104 ? -10.092 -0.494 7.533 1.00 88.62 104 ILE A C 1
ATOM 900 O O . ILE A 1 104 ? -10.684 -0.087 8.533 1.00 88.62 104 ILE A O 1
ATOM 904 N N . LEU A 1 105 ? -10.280 0.088 6.346 1.00 88.81 105 LEU A N 1
ATOM 905 C CA . LEU A 1 105 ? -11.064 1.316 6.176 1.00 88.81 105 LEU A CA 1
ATOM 906 C C . LEU A 1 105 ? -12.517 1.168 6.667 1.00 88.81 105 LEU A C 1
ATOM 908 O O . LEU A 1 105 ? -13.049 2.095 7.286 1.00 88.81 105 LEU A O 1
ATOM 912 N N . LYS A 1 106 ? -13.138 -0.004 6.469 1.00 86.94 106 LYS A N 1
ATOM 913 C CA . LYS A 1 106 ? -14.514 -0.315 6.900 1.00 86.94 106 LYS A CA 1
ATOM 914 C C . LYS A 1 106 ? -14.665 -0.604 8.396 1.00 86.94 106 LYS A C 1
ATOM 916 O O . LYS A 1 106 ? -15.799 -0.624 8.880 1.00 86.94 106 LYS A O 1
ATOM 921 N N . GLN A 1 107 ? -13.583 -0.831 9.146 1.00 83.00 107 GLN A N 1
ATOM 922 C CA . GLN A 1 107 ? -13.704 -1.089 10.582 1.00 83.00 107 GLN A CA 1
ATOM 923 C C . GLN A 1 107 ? -14.247 0.147 11.317 1.00 83.00 107 GLN A C 1
ATOM 925 O O . GLN A 1 107 ? -13.689 1.246 11.232 1.00 83.00 107 GLN A O 1
ATOM 930 N N . LYS A 1 108 ? -15.339 -0.058 12.068 1.00 69.44 108 LYS A N 1
ATOM 931 C CA . LYS A 1 108 ? -16.061 0.982 12.824 1.00 69.44 108 LYS A CA 1
ATOM 932 C C . LYS A 1 108 ? -15.390 1.390 14.142 1.00 69.44 108 LYS A C 1
ATOM 934 O O . LYS A 1 108 ? -15.827 2.362 14.742 1.00 69.44 108 LYS A O 1
ATOM 939 N N . LYS A 1 109 ? -14.327 0.703 14.588 1.00 64.38 109 LYS A N 1
ATOM 940 C CA . LYS A 1 109 ? -13.612 0.955 15.866 1.00 64.38 109 LYS A CA 1
ATOM 941 C C . LYS A 1 109 ? -12.871 2.310 15.931 1.00 64.38 109 LYS A C 1
ATOM 943 O O . LYS A 1 109 ? -12.025 2.534 16.785 1.00 64.38 109 LYS A O 1
ATOM 948 N N . CYS A 1 110 ? -13.160 3.219 15.014 1.00 53.62 110 CYS A N 1
ATOM 949 C CA . CYS A 1 110 ? -12.316 4.338 14.647 1.00 53.62 110 CYS A CA 1
ATOM 950 C C . CYS A 1 110 ? -13.010 5.658 15.020 1.00 53.62 110 CYS A C 1
ATOM 952 O O . CYS A 1 110 ? -13.613 6.296 14.164 1.00 53.62 110 CYS A O 1
ATOM 954 N N . LEU A 1 111 ? -12.990 6.019 16.310 1.00 56.56 111 LEU A N 1
ATOM 955 C CA . LEU A 1 111 ? -13.652 7.232 16.825 1.00 56.56 111 LEU A CA 1
ATOM 956 C C . LEU A 1 111 ? -12.699 8.418 17.064 1.00 56.56 111 LEU A C 1
ATOM 958 O O . LEU A 1 111 ? -13.165 9.507 17.378 1.00 56.56 111 LEU A O 1
ATOM 962 N N . LYS A 1 112 ? -11.377 8.241 16.917 1.00 68.50 112 LYS A N 1
ATOM 963 C CA . LYS A 1 112 ? -10.425 9.362 17.023 1.00 68.50 112 LYS A CA 1
ATOM 964 C C . LYS A 1 112 ? -10.375 10.141 15.705 1.00 68.50 112 LYS A C 1
ATOM 966 O O . LYS A 1 112 ? -10.222 9.519 14.653 1.00 68.50 112 LYS A O 1
ATOM 971 N N . THR A 1 113 ? -10.446 11.469 15.788 1.00 67.38 113 THR A N 1
ATOM 972 C CA . THR A 1 113 ? -10.451 12.414 14.654 1.00 67.38 113 THR A CA 1
ATOM 973 C C . THR A 1 113 ? -9.295 12.194 13.680 1.00 67.38 113 THR A C 1
ATOM 975 O O . THR A 1 113 ? -9.527 12.104 12.481 1.00 67.38 113 THR A O 1
ATOM 978 N N . GLU A 1 114 ? -8.083 11.991 14.197 1.00 68.69 114 GLU A N 1
ATOM 979 C CA . GLU A 1 114 ? -6.872 11.726 13.407 1.00 68.69 114 GLU A CA 1
ATOM 980 C C . GLU A 1 114 ? -7.056 10.550 12.436 1.00 68.69 114 GLU A C 1
ATOM 982 O O . GLU A 1 114 ? -6.848 10.676 11.234 1.00 68.69 114 GLU A O 1
ATOM 987 N N . ASN A 1 115 ? -7.599 9.426 12.912 1.00 79.31 115 ASN A N 1
ATOM 988 C CA . ASN A 1 115 ? -7.822 8.274 12.042 1.00 79.31 115 ASN A CA 1
ATOM 989 C C . ASN A 1 115 ? -8.903 8.531 10.972 1.00 79.31 115 ASN A C 1
ATOM 991 O O . ASN A 1 115 ? -8.921 7.859 9.940 1.00 79.31 115 ASN A O 1
ATOM 995 N N . ILE A 1 116 ? -9.842 9.455 11.210 1.00 83.38 116 ILE A N 1
ATOM 996 C CA . ILE A 1 116 ? -10.852 9.840 10.213 1.00 83.38 116 ILE A CA 1
ATOM 997 C C . ILE A 1 116 ? -10.183 10.622 9.082 1.00 83.38 116 ILE A C 1
ATOM 999 O O . ILE A 1 116 ? -10.491 10.378 7.915 1.00 83.38 116 ILE A O 1
ATOM 1003 N N . GLU A 1 117 ? -9.270 11.532 9.413 1.00 88.25 117 GLU A N 1
ATOM 1004 C CA . GLU A 1 117 ? -8.497 12.300 8.435 1.00 88.25 117 GLU A CA 1
ATOM 1005 C C . GLU 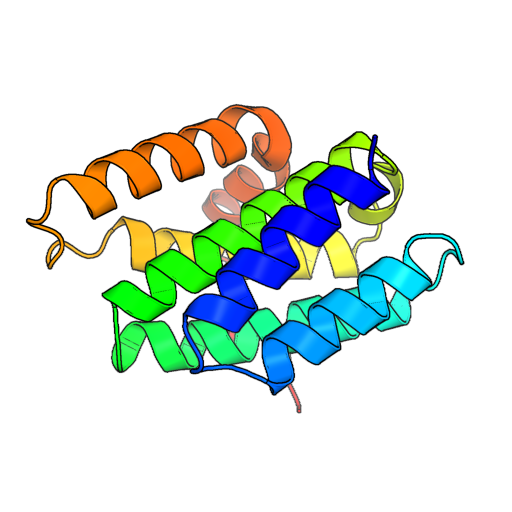A 1 117 ? -7.587 11.386 7.616 1.00 88.25 117 GLU A C 1
ATOM 1007 O O . GLU A 1 117 ? -7.694 11.388 6.389 1.00 88.25 117 GLU A O 1
ATOM 1012 N N . THR A 1 118 ? -6.843 10.486 8.268 1.00 88.81 118 THR A N 1
ATOM 1013 C CA . THR A 1 118 ? -6.032 9.470 7.579 1.00 88.81 118 THR A CA 1
ATOM 1014 C C . THR A 1 118 ? -6.882 8.635 6.618 1.00 88.81 118 THR A C 1
ATOM 1016 O O . THR A 1 118 ? -6.524 8.441 5.459 1.00 88.81 118 THR A O 1
ATOM 1019 N N . LYS A 1 119 ? -8.068 8.174 7.042 1.00 90.25 119 LYS A N 1
ATOM 1020 C CA . LYS A 1 119 ? -8.984 7.4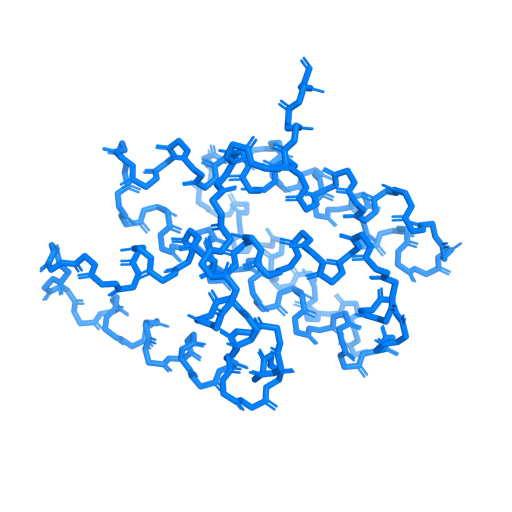28 6.159 1.00 90.25 119 LYS A CA 1
ATOM 1021 C C . LYS A 1 119 ? -9.464 8.255 4.967 1.00 90.25 119 LYS A C 1
ATOM 1023 O O . LYS A 1 119 ? -9.634 7.698 3.880 1.00 90.25 119 LYS A O 1
ATOM 1028 N N . LYS A 1 120 ? -9.742 9.550 5.147 1.00 90.94 120 LYS A N 1
ATOM 1029 C CA . LYS A 1 120 ? -10.145 10.440 4.044 1.00 90.94 120 LYS A CA 1
ATOM 1030 C C . LYS A 1 120 ? -9.013 10.591 3.035 1.00 90.94 120 LYS A C 1
ATOM 1032 O O . LYS A 1 120 ? -9.260 10.457 1.839 1.00 90.94 120 LYS A O 1
ATOM 1037 N N . GLU A 1 121 ? -7.796 10.805 3.516 1.00 93.81 121 GLU A N 1
ATOM 1038 C CA . GLU A 1 121 ? -6.614 10.935 2.670 1.00 93.81 121 GLU A CA 1
ATOM 1039 C C . GLU A 1 121 ? -6.315 9.648 1.897 1.00 93.81 121 GLU A C 1
ATOM 1041 O O . GLU A 1 121 ? -6.175 9.682 0.676 1.00 93.81 121 GLU A O 1
ATOM 1046 N N . ILE A 1 122 ? -6.351 8.494 2.566 1.00 94.44 122 ILE A N 1
ATOM 1047 C CA . ILE A 1 122 ? -6.215 7.194 1.901 1.00 94.44 122 ILE A CA 1
ATOM 1048 C C . ILE A 1 122 ? -7.258 7.037 0.788 1.00 94.44 122 ILE A C 1
ATOM 1050 O O . ILE A 1 122 ? -6.919 6.661 -0.333 1.00 94.44 122 ILE A O 1
ATOM 1054 N N . ASN A 1 123 ? -8.532 7.328 1.071 1.00 93.00 123 ASN A N 1
ATOM 1055 C CA . ASN A 1 123 ? -9.587 7.222 0.061 1.00 93.00 123 ASN A CA 1
ATOM 1056 C C . ASN A 1 123 ? -9.338 8.158 -1.128 1.00 93.00 123 ASN A C 1
ATOM 1058 O O . ASN A 1 123 ? -9.598 7.767 -2.265 1.00 93.00 123 ASN A O 1
ATOM 1062 N N . LYS A 1 124 ? -8.814 9.362 -0.882 1.00 95.31 124 LYS A N 1
ATOM 1063 C CA . LYS A 1 124 ? -8.424 10.297 -1.939 1.00 95.31 124 LYS A CA 1
ATOM 1064 C C . LYS A 1 124 ? -7.331 9.696 -2.827 1.00 95.31 124 LYS A C 1
ATOM 1066 O O . LYS A 1 124 ? -7.531 9.606 -4.035 1.00 95.31 124 LYS A O 1
ATOM 1071 N N . ILE A 1 125 ? -6.245 9.187 -2.238 1.00 95.69 125 ILE A N 1
ATOM 1072 C CA . ILE A 1 125 ? -5.145 8.542 -2.977 1.00 95.69 125 ILE A CA 1
ATOM 1073 C C . ILE A 1 125 ? -5.655 7.355 -3.804 1.00 95.69 125 ILE A C 1
ATOM 1075 O O . ILE A 1 125 ? -5.300 7.204 -4.973 1.00 95.69 125 ILE A O 1
ATOM 1079 N N . ILE A 1 126 ? -6.527 6.523 -3.228 1.00 93.69 126 ILE A N 1
ATOM 1080 C CA . ILE A 1 126 ? -7.131 5.390 -3.939 1.00 93.69 126 ILE A CA 1
ATOM 1081 C C . ILE A 1 126 ? -7.893 5.864 -5.180 1.00 93.69 126 ILE A C 1
ATOM 1083 O O . ILE A 1 126 ? -7.740 5.283 -6.252 1.00 93.69 126 ILE A O 1
ATOM 1087 N N . LEU A 1 127 ? -8.728 6.894 -5.042 1.00 92.50 127 LEU A N 1
ATOM 1088 C CA . LEU A 1 127 ? -9.572 7.383 -6.132 1.00 92.50 127 LEU A CA 1
ATOM 1089 C C . LEU A 1 127 ? -8.780 8.109 -7.222 1.00 92.50 127 LEU A C 1
ATOM 1091 O O . LEU A 1 127 ? -9.139 7.996 -8.393 1.00 92.50 127 LEU A O 1
ATOM 1095 N N . GLU A 1 128 ? -7.731 8.837 -6.845 1.00 94.44 128 GLU A N 1
ATOM 1096 C CA . GLU A 1 128 ? -6.927 9.643 -7.767 1.00 94.44 128 GLU A CA 1
ATOM 1097 C C . GLU A 1 128 ? -5.838 8.819 -8.466 1.00 94.44 128 GLU A C 1
ATOM 1099 O O . GLU A 1 128 ? -5.612 8.994 -9.660 1.00 94.44 128 GLU A O 1
ATOM 1104 N N . THR A 1 129 ? -5.193 7.888 -7.757 1.00 94.56 129 THR A N 1
ATOM 1105 C CA . THR A 1 129 ? -3.993 7.189 -8.249 1.00 94.56 129 THR A CA 1
ATOM 1106 C C . THR A 1 129 ? -4.232 5.705 -8.542 1.00 94.56 129 THR A C 1
ATOM 1108 O O . THR A 1 129 ? -3.700 5.161 -9.513 1.00 94.56 129 THR A O 1
ATOM 1111 N N . PHE A 1 130 ? -5.046 5.026 -7.734 1.00 92.94 130 PHE A N 1
ATOM 1112 C CA . PHE A 1 130 ? -5.190 3.561 -7.772 1.00 92.94 130 PHE A CA 1
ATOM 1113 C C . PHE A 1 130 ? -6.599 3.086 -8.125 1.00 92.94 130 PHE A C 1
ATOM 1115 O O . PHE A 1 130 ? -7.034 1.996 -7.742 1.00 92.94 130 PHE A O 1
ATOM 1122 N N . ARG A 1 131 ? -7.352 3.918 -8.852 1.00 88.50 131 ARG A N 1
ATOM 1123 C CA . ARG A 1 131 ? -8.762 3.656 -9.151 1.00 88.50 131 ARG A CA 1
ATOM 1124 C C . ARG A 1 131 ? -8.959 2.328 -9.876 1.00 88.50 131 ARG A C 1
ATOM 1126 O O . ARG A 1 131 ? -9.932 1.634 -9.591 1.00 88.50 131 ARG A O 1
ATOM 1133 N N . LEU A 1 132 ? -8.059 1.988 -10.799 1.00 86.44 132 LEU A N 1
ATOM 1134 C CA . LEU A 1 132 ? -8.138 0.763 -11.595 1.00 86.44 132 LEU A CA 1
ATOM 1135 C C . LEU A 1 132 ? -7.942 -0.475 -10.722 1.00 86.44 132 LEU A C 1
ATOM 1137 O O . LEU A 1 132 ? -8.825 -1.330 -10.689 1.00 86.44 132 LEU A O 1
ATOM 1141 N N . GLU A 1 133 ? -6.846 -0.531 -9.969 1.00 89.75 133 GLU A N 1
ATOM 1142 C CA . GLU A 1 133 ? -6.512 -1.615 -9.043 1.00 89.75 133 GLU A CA 1
ATOM 1143 C C . GLU A 1 133 ? -7.631 -1.789 -8.008 1.00 89.75 133 GLU A C 1
ATOM 1145 O O . GLU A 1 133 ? -8.175 -2.877 -7.810 1.00 89.75 133 GLU A O 1
ATOM 1150 N N . PHE A 1 134 ? -8.077 -0.688 -7.401 1.00 84.12 134 PHE A N 1
ATOM 1151 C CA . PHE A 1 134 ? -9.134 -0.724 -6.397 1.00 84.12 134 PHE A CA 1
ATOM 1152 C C . PHE A 1 134 ? -10.493 -1.168 -6.960 1.00 84.12 134 PHE A C 1
ATOM 1154 O O . PHE A 1 134 ? -11.245 -1.887 -6.294 1.00 84.12 134 PHE A O 1
ATOM 1161 N N . TYR A 1 135 ? -10.835 -0.762 -8.186 1.00 83.25 135 TYR A N 1
ATOM 1162 C CA . TYR A 1 135 ? -12.075 -1.176 -8.843 1.00 83.25 135 TYR A CA 1
ATOM 1163 C C . TYR A 1 135 ? -12.029 -2.647 -9.278 1.00 83.25 135 TYR A C 1
ATOM 1165 O O . TYR A 1 135 ? -12.994 -3.383 -9.055 1.00 83.25 135 TYR A O 1
ATOM 1173 N N . PHE A 1 136 ? -10.893 -3.115 -9.804 1.00 79.62 136 PHE A N 1
ATOM 1174 C CA . PHE A 1 136 ? -10.696 -4.519 -10.176 1.00 79.62 136 PHE A CA 1
ATOM 1175 C C . PHE A 1 136 ? -10.950 -5.463 -9.000 1.00 79.62 136 PHE A C 1
ATOM 1177 O O . PHE A 1 136 ? -11.632 -6.484 -9.144 1.00 79.62 136 PHE A O 1
ATOM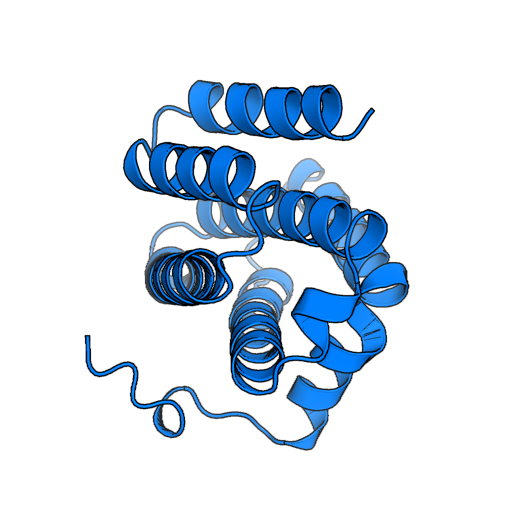 1184 N N . ARG A 1 137 ? -10.500 -5.069 -7.804 1.00 74.00 137 ARG A N 1
ATOM 1185 C CA . ARG A 1 137 ? -10.777 -5.784 -6.556 1.00 74.00 137 ARG A CA 1
ATOM 1186 C C . ARG A 1 137 ? -12.271 -5.977 -6.289 1.00 74.00 137 ARG A C 1
ATOM 1188 O O . ARG A 1 137 ? -12.681 -7.034 -5.806 1.00 74.00 137 ARG A O 1
ATOM 1195 N N . LYS A 1 138 ? -13.093 -4.950 -6.535 1.00 67.81 138 LYS A N 1
ATOM 1196 C CA . LYS A 1 138 ? -14.549 -5.005 -6.307 1.00 67.81 138 LYS A CA 1
ATOM 1197 C C . LYS A 1 138 ? -15.232 -5.989 -7.254 1.00 67.81 138 LYS A C 1
ATOM 1199 O O . LYS A 1 138 ? -16.124 -6.709 -6.813 1.00 67.81 138 LYS A O 1
ATOM 1204 N N . ASN A 1 139 ? -14.778 -6.057 -8.503 1.00 63.88 139 ASN A N 1
ATOM 1205 C CA . ASN A 1 139 ? -15.434 -6.847 -9.544 1.00 63.88 139 ASN A CA 1
ATOM 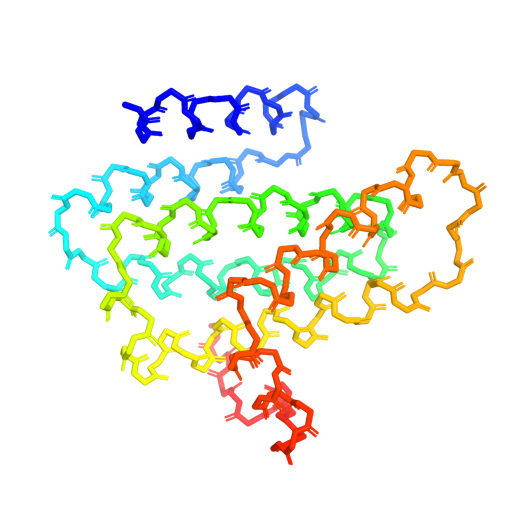1206 C C . ASN A 1 139 ? -15.020 -8.320 -9.564 1.00 63.88 139 ASN A C 1
ATOM 1208 O O . ASN A 1 139 ? -15.870 -9.176 -9.785 1.00 63.88 139 ASN A O 1
ATOM 1212 N N . LYS A 1 140 ? -13.747 -8.646 -9.300 1.00 62.19 140 LYS A N 1
ATOM 1213 C CA . LYS A 1 140 ? -13.275 -10.042 -9.362 1.00 62.19 140 LYS A C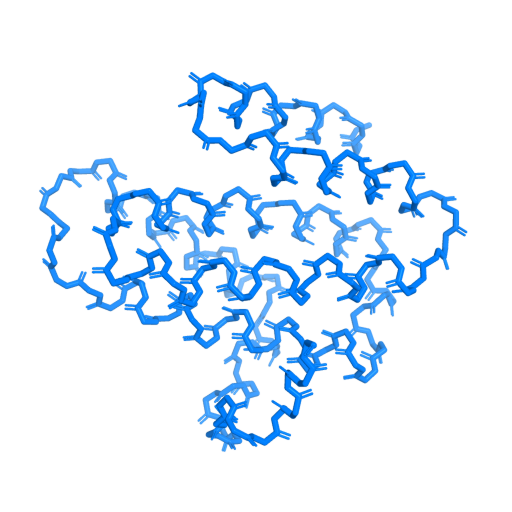A 1
ATOM 1214 C C . LYS A 1 140 ? -13.452 -10.845 -8.067 1.00 62.19 140 LYS A C 1
ATOM 1216 O O . LYS A 1 140 ? -13.106 -12.019 -8.061 1.00 62.19 140 LYS A O 1
ATOM 1221 N N . ARG A 1 141 ? -13.984 -10.248 -6.983 1.00 56.16 141 ARG A N 1
ATOM 1222 C CA . ARG A 1 141 ? -14.068 -10.865 -5.636 1.00 56.16 141 ARG A CA 1
ATOM 1223 C C . ARG A 1 141 ? -12.792 -11.640 -5.290 1.00 56.16 141 ARG A C 1
ATOM 1225 O O . ARG A 1 141 ? -12.873 -12.780 -4.856 1.00 56.16 141 ARG A O 1
ATOM 1232 N N . LEU A 1 142 ? -11.631 -11.034 -5.522 1.00 59.19 142 LEU A N 1
ATOM 1233 C CA . LEU A 1 142 ? -10.344 -11.687 -5.308 1.00 59.19 142 LEU A CA 1
ATOM 1234 C C . LEU A 1 142 ? -10.279 -12.258 -3.887 1.00 59.19 142 LEU A C 1
ATOM 1236 O O . LEU A 1 142 ? -10.302 -11.514 -2.903 1.00 59.19 142 LEU A O 1
ATOM 1240 N N . ILE A 1 143 ? -10.297 -13.588 -3.791 1.00 57.34 143 ILE A N 1
ATOM 1241 C CA . ILE A 1 143 ? -10.263 -14.307 -2.520 1.00 57.34 143 ILE A CA 1
ATOM 1242 C C . ILE A 1 143 ? -8.791 -14.582 -2.224 1.00 57.34 143 ILE A C 1
ATOM 1244 O O . ILE A 1 143 ? -8.116 -15.127 -3.095 1.00 57.34 143 ILE A O 1
ATOM 1248 N N . PRO A 1 144 ? -8.286 -14.290 -1.012 1.00 55.81 144 PRO A N 1
ATOM 1249 C CA . PRO A 1 144 ? -6.900 -14.578 -0.643 1.00 55.81 144 PRO A CA 1
ATOM 1250 C C . PRO A 1 144 ? -6.452 -16.013 -0.957 1.00 55.81 144 PRO A C 1
ATOM 1252 O O . PRO A 1 144 ? -5.305 -16.205 -1.306 1.00 55.81 144 PRO A O 1
ATOM 1255 N N . LYS A 1 145 ? -7.367 -16.996 -0.927 1.00 54.00 145 LYS A N 1
ATOM 1256 C CA . LYS A 1 145 ? -7.114 -18.405 -1.285 1.00 54.00 145 LYS A CA 1
ATOM 1257 C C . LYS A 1 145 ? -6.762 -18.664 -2.761 1.00 54.00 145 LYS A C 1
ATOM 1259 O O . LYS A 1 145 ? -6.333 -19.761 -3.075 1.00 54.00 145 LYS A O 1
ATOM 1264 N N . GLN A 1 146 ? -7.026 -17.725 -3.672 1.00 48.59 146 GLN A N 1
ATOM 1265 C CA . GLN A 1 146 ? -6.708 -17.868 -5.104 1.00 48.59 146 GLN A CA 1
ATOM 1266 C C . GLN A 1 146 ? -5.296 -17.398 -5.445 1.00 48.59 146 GLN A C 1
ATOM 1268 O O . GLN A 1 146 ? -4.772 -17.721 -6.506 1.00 48.59 146 GLN A O 1
ATOM 1273 N N . TYR A 1 147 ? -4.701 -16.622 -4.549 1.00 52.78 147 TYR A N 1
ATOM 1274 C CA . TYR A 1 147 ? -3.286 -16.342 -4.569 1.00 52.78 147 TYR A CA 1
ATOM 1275 C C . TYR A 1 147 ? -2.702 -17.356 -3.611 1.00 52.78 147 TYR A C 1
ATOM 1277 O O . TYR A 1 147 ? -2.843 -17.178 -2.406 1.00 52.78 147 TYR A O 1
ATOM 1285 N N . ASP A 1 148 ? -2.135 -18.444 -4.130 1.00 44.91 148 ASP A N 1
ATOM 1286 C CA . ASP A 1 148 ? -1.239 -19.284 -3.341 1.00 44.91 148 ASP A CA 1
ATOM 1287 C C . ASP A 1 148 ? -0.127 -18.363 -2.818 1.00 44.91 148 ASP A C 1
ATOM 1289 O O . ASP A 1 148 ? 0.915 -18.163 -3.439 1.00 44.91 148 ASP A O 1
ATOM 1293 N N . LEU A 1 149 ? -0.372 -17.750 -1.663 1.00 46.91 149 LEU A N 1
ATOM 1294 C CA . LEU A 1 149 ? 0.638 -17.203 -0.779 1.00 46.91 149 LEU A CA 1
ATOM 1295 C C . LEU A 1 149 ? 1.285 -18.401 -0.081 1.00 46.91 149 LEU A C 1
ATOM 1297 O O . LEU A 1 149 ? 1.352 -18.426 1.143 1.00 46.91 149 LEU A O 1
ATOM 1301 N N . ASN A 1 150 ? 1.676 -19.423 -0.854 1.00 35.91 150 ASN A N 1
ATOM 1302 C CA . ASN A 1 150 ? 2.580 -20.460 -0.388 1.00 35.91 150 ASN A CA 1
ATOM 1303 C C . ASN A 1 150 ? 3.899 -19.734 -0.113 1.00 35.91 150 ASN A C 1
ATOM 1305 O O . ASN A 1 150 ? 4.716 -19.536 -1.013 1.00 35.91 150 ASN A O 1
ATOM 1309 N N . LEU A 1 151 ? 3.973 -19.198 1.102 1.00 41.41 151 LEU A N 1
ATOM 1310 C CA . LEU A 1 151 ? 5.174 -18.783 1.799 1.00 41.41 151 LEU A CA 1
ATOM 1311 C C . LEU A 1 151 ? 5.992 -20.033 2.107 1.00 41.41 151 LEU A C 1
ATOM 1313 O O . LEU A 1 151 ? 5.384 -21.021 2.585 1.00 41.41 151 LEU A O 1
#

Secondary structure (DSSP, 8-state):
-HHHHHHHHHHHHHHT-S-HHHHHHHHHHHHHHTTT-HHHHHHHHHHHHHHHHHHHHH-HHHHHHHHHHHHHHHHHHHHH-GGGGGSHHHHHHHHHHHHHHHHHHH-S---SHHHHHHHHHHHHHHHHHSHHHHHHHHHHT--GGGS----

Foldseek 3Di:
DLVVLLVVLLVVVVVVVPDPPLSVLSVVVVVCLVVPPLVSVLVNLLVLLVVLVVCVVPPLVVSLVSLLSVLSSVQSSCVVPVVSCVPPSNLVSLLSSLVSVVSSLPDPPDPDPVSVVSSVVSVVSCVPRVVPSPVVCVPPVDDPVVPPSVD

pLDDT: mean 79.72, std 12.66, range [35.91, 95.69]

Sequence (151 aa):
MFKTKVEDIFLEIESVGKENNLLENIKMIYFSCHSSRLDDFRIYLKNVIERISHLQKEDFHYSLYIFYYVILFLKIIKDDNPNIFFDDDVFKLTTLFFYYGEKILKQKKCLKTENIETKKEINKIILETFRLEFYFRKNKRLIPKQYDLNL